Protein AF-A0A914E331-F1 (afdb_monomer)

Organism: NCBI:txid290746

Sequence (152 aa):
MHVVVIFLLVVCVSHVATQCGPNEVKIPCGSTSCEKSCKNRKIRCFDSCDLGCPCRTGFFRKGDHTTECVEDHECDGGGSGTDSPKCGPNEVWTECPGPEPICIDPNSPIEQSLEKQQSPIGCRPSRCQCKEGFVRNLDTRQCVRSGTSECL

Secondary structure (DSSP, 8-state):
-HHHHHHHHH-----------TTB--BTT--GGGS-BSS-S----------B-PBPTTEEESSTT---EEEGGGSTT---SSS-----TTEEEESS----PBP--TT----SSSTT---SSSPPPPEEEEPTTEEE-TTT--EEETTSGGG-

pLDDT: mean 71.21, std 13.93, range [38.88, 90.69]

Structure (mmCIF, N/CA/C/O backbone):
data_AF-A0A914E331-F1
#
_entry.id   AF-A0A914E331-F1
#
loop_
_atom_site.group_PDB
_atom_site.id
_atom_site.type_symbol
_atom_site.label_atom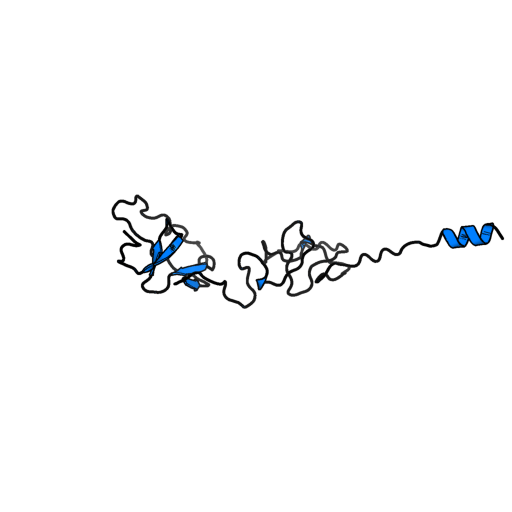_id
_atom_site.label_alt_id
_atom_site.label_comp_id
_atom_site.label_asym_id
_atom_site.label_entity_id
_atom_site.label_seq_id
_atom_site.pdbx_PDB_ins_code
_atom_site.Cartn_x
_atom_site.Cartn_y
_atom_site.Cartn_z
_atom_site.occupancy
_atom_site.B_iso_or_equiv
_atom_site.auth_seq_id
_atom_site.auth_comp_id
_atom_site.auth_asym_id
_atom_site.auth_atom_id
_atom_site.pdbx_PDB_model_num
ATOM 1 N N . MET A 1 1 ? 60.027 2.859 -27.227 1.00 52.62 1 MET A N 1
ATOM 2 C CA . MET A 1 1 ? 59.338 2.132 -26.134 1.00 52.62 1 MET A CA 1
ATOM 3 C C . MET A 1 1 ? 58.431 3.009 -25.266 1.00 52.62 1 MET A C 1
ATOM 5 O O . MET A 1 1 ? 57.465 2.477 -24.752 1.00 52.62 1 MET A O 1
ATOM 9 N N . HIS A 1 2 ? 58.642 4.327 -25.146 1.00 54.03 2 HIS A N 1
ATOM 10 C CA . HIS A 1 2 ? 57.763 5.187 -24.329 1.00 54.03 2 HIS A CA 1
ATOM 11 C C . HIS A 1 2 ? 56.366 5.449 -24.931 1.00 54.03 2 HIS A C 1
ATOM 13 O O . HIS A 1 2 ? 55.391 5.530 -24.194 1.00 54.03 2 HIS A O 1
ATOM 19 N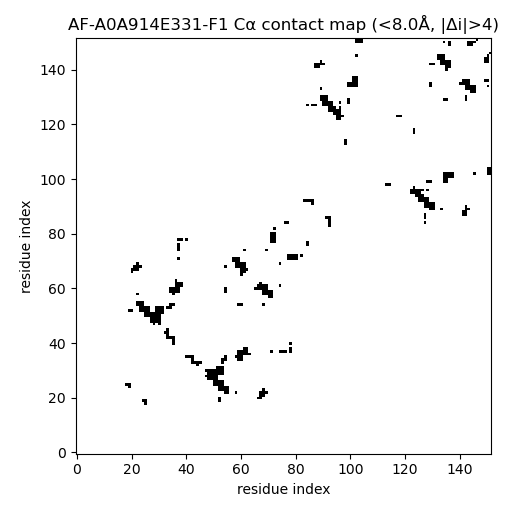 N . VAL A 1 3 ? 56.238 5.512 -26.263 1.00 53.50 3 VAL A N 1
ATOM 20 C CA . VAL A 1 3 ? 54.962 5.837 -26.944 1.00 53.50 3 VAL A CA 1
ATOM 21 C C . VAL A 1 3 ? 53.938 4.690 -26.869 1.00 53.50 3 VAL A C 1
ATOM 23 O O . VAL A 1 3 ? 52.743 4.932 -26.740 1.00 53.50 3 VAL A O 1
ATOM 26 N N . VAL A 1 4 ? 54.409 3.436 -26.872 1.00 54.81 4 VAL A N 1
ATOM 27 C CA . VAL A 1 4 ? 53.565 2.226 -26.775 1.00 54.81 4 VAL A CA 1
ATOM 28 C C . VAL A 1 4 ? 52.962 2.078 -25.373 1.00 54.81 4 VAL A C 1
ATOM 30 O O . VAL A 1 4 ? 51.810 1.682 -25.233 1.00 54.81 4 VAL A O 1
ATOM 33 N N . VAL A 1 5 ? 53.716 2.459 -24.336 1.00 54.94 5 VAL A N 1
ATOM 34 C CA . VAL A 1 5 ? 53.253 2.431 -22.939 1.00 54.94 5 VAL A CA 1
ATOM 35 C C . VAL A 1 5 ? 52.186 3.500 -22.695 1.00 54.94 5 VAL A C 1
ATOM 37 O O . VAL A 1 5 ? 51.202 3.230 -22.017 1.00 54.94 5 VAL A O 1
ATOM 40 N N . ILE A 1 6 ? 52.324 4.682 -23.306 1.00 54.47 6 ILE A N 1
ATOM 41 C CA . ILE A 1 6 ? 51.318 5.751 -23.209 1.00 54.47 6 ILE A CA 1
ATOM 42 C C . ILE A 1 6 ? 50.009 5.334 -23.896 1.00 54.47 6 ILE A C 1
ATOM 44 O O . ILE A 1 6 ? 48.941 5.546 -23.333 1.00 54.47 6 ILE A O 1
ATOM 48 N N . PHE A 1 7 ? 50.072 4.670 -25.056 1.00 52.09 7 PHE A N 1
ATOM 49 C CA . PHE A 1 7 ? 48.873 4.152 -25.730 1.00 52.09 7 PHE A CA 1
ATOM 50 C C . PHE A 1 7 ? 48.151 3.064 -24.920 1.00 52.09 7 PHE A C 1
ATOM 52 O O . PHE A 1 7 ? 46.925 3.033 -24.911 1.00 52.09 7 PHE A O 1
ATOM 59 N N . LEU A 1 8 ? 48.883 2.215 -24.190 1.00 53.12 8 LEU A N 1
ATOM 60 C CA . LEU A 1 8 ? 48.293 1.191 -23.315 1.00 53.12 8 LEU A CA 1
ATOM 61 C C . LEU A 1 8 ? 47.640 1.769 -22.048 1.00 53.12 8 LEU A C 1
ATOM 63 O O . LEU A 1 8 ? 46.726 1.151 -21.510 1.00 53.12 8 LEU A O 1
ATOM 67 N N . LEU A 1 9 ? 48.054 2.955 -21.593 1.00 53.62 9 LEU A N 1
ATOM 68 C CA . LEU A 1 9 ? 47.457 3.629 -20.432 1.00 53.62 9 LEU A CA 1
ATOM 69 C C . LEU A 1 9 ? 46.177 4.418 -20.769 1.00 53.62 9 LEU A C 1
ATOM 71 O O . LEU A 1 9 ? 45.423 4.760 -19.862 1.00 53.62 9 LEU A O 1
ATOM 75 N N . VAL A 1 10 ? 45.903 4.695 -22.051 1.00 57.03 10 VAL A N 1
ATOM 76 C CA . VAL A 1 10 ? 44.772 5.543 -22.487 1.00 57.03 10 VAL A CA 1
ATOM 77 C C . VAL A 1 10 ? 43.526 4.737 -22.899 1.00 57.03 10 VAL A C 1
ATOM 79 O O . VAL A 1 10 ? 42.452 5.311 -23.051 1.00 57.03 10 VAL A O 1
ATOM 82 N N . VAL A 1 11 ? 43.598 3.403 -23.004 1.00 55.56 11 VAL A N 1
ATOM 83 C CA . VAL A 1 11 ? 42.446 2.559 -23.410 1.00 55.56 11 VAL A CA 1
ATOM 84 C C . VAL A 1 11 ? 41.851 1.758 -22.244 1.00 55.56 11 VAL A C 1
ATOM 86 O O . VAL A 1 11 ? 41.272 0.695 -22.433 1.00 55.56 11 VAL A O 1
ATOM 89 N N . CYS A 1 12 ? 41.906 2.290 -21.023 1.00 54.97 12 CYS A N 1
ATOM 90 C CA . CYS A 1 12 ? 40.926 1.932 -19.993 1.00 54.97 12 CYS A CA 1
ATOM 91 C C . CYS A 1 12 ? 39.726 2.876 -20.117 1.00 54.97 12 CYS A C 1
ATOM 93 O O . CYS A 1 12 ? 39.386 3.606 -19.189 1.00 54.97 12 CYS A O 1
ATOM 95 N N . VAL A 1 13 ? 39.088 2.889 -21.292 1.00 56.56 13 VAL A N 1
ATOM 96 C CA . VAL A 1 13 ? 37.724 3.405 -21.393 1.00 56.56 13 VAL A CA 1
ATOM 97 C C . VAL A 1 13 ? 36.880 2.379 -20.660 1.00 56.56 13 VAL A C 1
ATOM 99 O O . VAL A 1 13 ? 36.486 1.360 -21.226 1.00 56.56 13 VAL A O 1
ATOM 102 N N . SER A 1 14 ? 36.698 2.604 -19.361 1.00 51.81 14 SER A N 1
ATOM 103 C CA . SER A 1 14 ? 35.733 1.900 -18.539 1.00 51.81 14 SER A CA 1
ATOM 104 C C . SER A 1 14 ? 34.410 1.963 -19.285 1.00 51.81 14 SER A C 1
ATOM 106 O O . SER A 1 14 ? 33.728 2.987 -19.269 1.00 51.81 14 SER A O 1
ATOM 108 N N . HIS A 1 15 ? 34.050 0.885 -19.981 1.00 50.19 15 HIS A N 1
ATOM 109 C CA . HIS A 1 15 ? 32.664 0.635 -20.316 1.00 50.19 15 HIS A CA 1
ATOM 110 C C . HIS A 1 15 ? 31.979 0.497 -18.963 1.00 50.19 15 HIS A C 1
ATOM 112 O O . HIS A 1 15 ? 31.926 -0.586 -18.382 1.00 50.19 15 HIS A O 1
ATOM 118 N N . VAL A 1 16 ? 31.514 1.625 -18.422 1.00 52.75 16 VAL A N 1
ATOM 119 C CA . VAL A 1 16 ? 30.540 1.653 -17.345 1.00 52.75 16 VAL A CA 1
ATOM 120 C C . VAL A 1 16 ? 29.289 1.078 -17.986 1.00 52.75 16 VAL A C 1
ATOM 122 O O . VAL A 1 16 ? 28.418 1.792 -18.474 1.00 52.75 16 VAL A O 1
ATOM 125 N N . ALA A 1 17 ? 29.238 -0.249 -18.091 1.00 54.38 17 ALA A N 1
ATOM 126 C CA . ALA A 1 17 ? 27.989 -0.939 -18.269 1.00 54.38 17 ALA A CA 1
ATOM 127 C C . ALA A 1 17 ? 27.172 -0.492 -17.064 1.00 54.38 17 ALA A C 1
ATOM 129 O O . ALA A 1 17 ? 27.472 -0.889 -15.942 1.00 54.38 17 ALA A O 1
ATOM 130 N N . THR A 1 18 ? 26.235 0.433 -17.286 1.00 61.84 18 THR A N 1
ATOM 131 C CA . THR A 1 18 ? 25.239 0.832 -16.297 1.00 61.84 18 THR A CA 1
ATOM 132 C C . THR A 1 18 ? 24.512 -0.450 -15.929 1.00 61.84 18 THR A C 1
ATOM 134 O O . THR A 1 18 ? 23.655 -0.916 -16.683 1.00 61.84 18 THR A O 1
ATOM 137 N N . GLN A 1 19 ? 25.001 -1.113 -14.887 1.00 76.56 19 GLN A N 1
ATOM 138 C CA . GLN A 1 19 ? 24.410 -2.313 -14.337 1.00 76.56 19 GLN A CA 1
ATOM 139 C C . GLN A 1 19 ? 23.260 -1.816 -13.482 1.00 76.56 19 GLN A C 1
ATOM 141 O O . GLN A 1 19 ? 23.452 -0.958 -12.619 1.00 76.56 19 GLN A O 1
ATOM 146 N N . CYS A 1 20 ? 22.062 -2.287 -13.802 1.00 85.38 20 CYS A N 1
ATOM 147 C CA . CYS A 1 20 ? 20.900 -1.984 -12.993 1.00 85.38 20 CYS A CA 1
ATOM 148 C C . CYS A 1 20 ? 21.038 -2.639 -11.617 1.00 85.38 20 CYS A C 1
ATOM 150 O O . CYS A 1 20 ? 21.796 -3.601 -11.447 1.00 85.38 20 CYS A O 1
ATOM 152 N N . GLY A 1 21 ? 20.322 -2.097 -10.639 1.00 86.25 21 GLY A N 1
ATOM 153 C CA . GLY A 1 21 ? 20.299 -2.630 -9.292 1.00 86.25 21 GLY A CA 1
ATOM 154 C C . GLY A 1 21 ? 19.600 -3.991 -9.199 1.00 86.25 21 GLY A C 1
ATOM 155 O O . GLY A 1 21 ? 19.072 -4.525 -10.182 1.00 86.25 21 GLY A O 1
ATOM 156 N N . PRO A 1 22 ? 19.580 -4.582 -7.996 1.00 89.12 22 PRO A N 1
ATOM 157 C CA . PRO A 1 22 ? 18.793 -5.776 -7.723 1.00 89.12 22 PRO A CA 1
ATOM 158 C C . PRO A 1 22 ? 17.331 -5.590 -8.144 1.00 89.12 22 PRO A C 1
ATOM 160 O O . PRO A 1 22 ? 16.718 -4.567 -7.851 1.00 89.12 22 PRO A O 1
ATOM 163 N N . ASN A 1 23 ? 16.770 -6.601 -8.812 1.00 87.81 23 ASN A N 1
ATOM 164 C CA . ASN A 1 23 ? 15.395 -6.602 -9.323 1.00 87.81 23 ASN A CA 1
ATOM 165 C C . ASN A 1 23 ? 15.067 -5.497 -10.347 1.00 87.81 23 ASN A C 1
ATOM 167 O O . ASN A 1 23 ? 13.890 -5.267 -10.611 1.00 87.81 23 ASN A O 1
ATOM 171 N N . GLU A 1 24 ? 16.059 -4.870 -10.978 1.00 89.69 24 GLU A N 1
ATOM 172 C CA . GLU A 1 24 ? 15.876 -3.950 -12.107 1.00 89.69 24 GLU A CA 1
ATOM 173 C C . GLU A 1 24 ? 16.332 -4.602 -13.429 1.00 89.69 24 GLU A C 1
ATOM 175 O O . GLU A 1 24 ? 17.209 -5.469 -13.444 1.00 89.69 24 GLU A O 1
ATOM 180 N N . VAL A 1 25 ? 15.748 -4.199 -14.564 1.00 87.56 25 VAL A N 1
ATOM 181 C CA . VAL A 1 25 ? 16.127 -4.713 -15.897 1.00 87.56 25 VAL A CA 1
ATOM 182 C C . VAL A 1 25 ? 16.538 -3.568 -16.796 1.00 87.56 25 VAL A C 1
ATOM 184 O O . VAL A 1 25 ? 15.776 -2.632 -16.988 1.00 87.56 25 VAL A O 1
ATOM 187 N N . LYS A 1 26 ? 17.712 -3.666 -17.422 1.00 86.69 26 LYS A N 1
ATOM 188 C CA . LYS A 1 26 ? 18.140 -2.680 -18.414 1.00 86.69 26 LYS A CA 1
ATOM 189 C C . LYS A 1 26 ? 17.326 -2.852 -19.688 1.00 86.69 26 LYS A C 1
ATOM 191 O O . LYS A 1 26 ? 17.527 -3.832 -20.406 1.00 86.69 26 LYS A O 1
ATOM 196 N N . ILE A 1 27 ? 16.452 -1.898 -19.993 1.00 80.19 27 ILE A N 1
ATOM 197 C CA . ILE A 1 27 ? 15.675 -1.911 -21.235 1.00 80.19 27 ILE A CA 1
ATOM 198 C C . ILE A 1 27 ? 15.782 -0.558 -21.961 1.00 80.19 27 ILE A C 1
ATOM 200 O O . ILE A 1 27 ? 15.865 0.485 -21.310 1.00 80.19 27 ILE A O 1
ATOM 204 N N . PRO A 1 28 ? 15.813 -0.552 -23.309 1.00 72.75 28 PRO A N 1
ATOM 205 C CA . PRO A 1 28 ? 16.011 0.662 -24.108 1.00 72.75 28 PRO A CA 1
ATOM 206 C C . PRO A 1 28 ? 14.844 1.656 -24.041 1.00 72.75 28 PRO A C 1
ATOM 208 O O . PRO A 1 28 ? 15.069 2.841 -24.246 1.00 72.75 28 PRO A O 1
ATOM 211 N N . CYS A 1 29 ? 13.635 1.185 -23.722 1.00 73.94 29 CYS A N 1
ATOM 212 C CA . CYS A 1 29 ? 12.460 2.011 -23.435 1.00 73.94 29 CYS A CA 1
ATOM 213 C C . CYS A 1 29 ? 11.934 1.661 -22.038 1.00 73.94 29 CYS A C 1
ATOM 215 O O . CYS A 1 29 ? 10.930 0.966 -21.892 1.00 73.94 29 CYS A O 1
ATOM 217 N N . GLY A 1 30 ? 12.680 2.054 -21.012 1.00 63.47 30 GLY A N 1
ATOM 218 C CA . GLY A 1 30 ? 12.447 1.690 -19.617 1.00 63.47 30 GLY A CA 1
ATOM 219 C C . GLY A 1 30 ? 12.434 2.894 -18.710 1.00 63.47 30 GLY A C 1
ATOM 220 O O . GLY A 1 30 ? 13.139 2.899 -17.705 1.00 63.47 30 GLY A O 1
ATOM 221 N N . SER A 1 31 ? 11.681 3.930 -19.066 1.00 65.44 31 SER A N 1
ATOM 222 C CA . SER A 1 31 ? 11.564 5.096 -18.200 1.00 65.44 31 SER A CA 1
ATOM 223 C C . SER A 1 31 ? 11.000 4.659 -16.842 1.00 65.44 31 SER A C 1
ATOM 225 O O . SER A 1 31 ? 9.945 4.025 -16.762 1.00 65.44 31 SER A O 1
ATOM 227 N N . THR A 1 32 ? 11.686 5.030 -15.760 1.00 62.28 32 THR A N 1
ATOM 228 C CA . THR A 1 32 ? 11.216 4.854 -14.371 1.00 62.28 32 THR A CA 1
ATOM 229 C C . THR A 1 32 ? 9.861 5.527 -14.143 1.00 62.28 32 THR A C 1
ATOM 231 O O . THR A 1 32 ? 9.062 5.094 -13.324 1.00 62.28 32 THR A O 1
ATOM 234 N N . SER A 1 33 ? 9.527 6.524 -14.965 1.00 67.25 33 SER A N 1
ATOM 235 C CA . SER A 1 33 ? 8.214 7.177 -15.040 1.00 67.25 33 SER A CA 1
ATOM 236 C C . SER A 1 33 ? 7.041 6.213 -15.271 1.00 67.25 33 SER A C 1
ATOM 238 O O . SER A 1 33 ? 5.899 6.558 -14.974 1.00 67.25 33 SER A O 1
ATOM 240 N N . CYS A 1 34 ? 7.321 5.023 -15.804 1.00 72.38 34 CYS A N 1
ATOM 241 C CA . CYS A 1 34 ? 6.340 4.000 -16.142 1.00 72.38 34 CYS A CA 1
ATOM 242 C C . CYS A 1 34 ? 6.316 2.797 -15.202 1.00 72.38 34 CYS A C 1
ATOM 244 O O . CYS A 1 34 ? 5.476 1.905 -15.356 1.00 72.38 34 CYS A O 1
ATOM 246 N N . GLU A 1 35 ? 7.229 2.738 -14.238 1.00 79.81 35 GLU A N 1
ATOM 247 C CA . GLU A 1 35 ? 7.292 1.616 -13.316 1.00 79.81 35 GLU A CA 1
ATOM 248 C C . GLU A 1 35 ? 6.310 1.806 -12.156 1.00 79.81 35 GLU A C 1
ATOM 250 O O . GLU A 1 35 ? 6.043 2.917 -11.703 1.00 79.81 35 GLU A O 1
ATOM 255 N N . LYS A 1 36 ? 5.760 0.705 -11.648 1.00 82.19 36 LYS A N 1
ATOM 256 C CA . LYS A 1 36 ? 4.856 0.748 -10.497 1.00 82.19 36 LYS A CA 1
ATOM 257 C C . LYS A 1 36 ? 5.667 0.970 -9.217 1.00 82.19 36 LYS A C 1
ATOM 259 O O . LYS A 1 36 ? 6.733 0.381 -9.044 1.00 82.19 36 LYS A O 1
ATOM 264 N N . SER A 1 37 ? 5.130 1.743 -8.278 1.00 84.19 37 SER A N 1
ATOM 265 C CA . SER A 1 37 ? 5.738 1.968 -6.958 1.00 84.19 37 SER A CA 1
ATOM 266 C C . SER A 1 37 ? 4.829 1.489 -5.827 1.00 84.19 37 SER A C 1
ATOM 268 O O . SER A 1 37 ? 3.644 1.224 -6.055 1.00 84.19 37 SER A O 1
ATOM 270 N N . CYS A 1 38 ? 5.355 1.370 -4.601 1.00 81.06 38 CYS A N 1
ATOM 271 C CA . CYS A 1 38 ? 4.561 1.122 -3.381 1.00 81.06 38 CYS A CA 1
ATOM 272 C C . CYS A 1 38 ? 3.439 2.142 -3.192 1.00 81.06 38 CYS A C 1
ATOM 274 O O . CYS A 1 38 ? 2.360 1.783 -2.735 1.00 81.06 38 CYS A O 1
ATOM 276 N N . LYS A 1 39 ? 3.650 3.389 -3.622 1.00 80.12 39 LYS A N 1
ATOM 277 C CA . LYS A 1 39 ? 2.644 4.453 -3.532 1.00 80.12 39 LYS A CA 1
ATOM 278 C C . LYS A 1 39 ? 1.652 4.447 -4.693 1.00 80.12 39 LYS A C 1
ATOM 280 O O . LYS A 1 39 ? 0.520 4.890 -4.522 1.00 80.12 39 LYS A O 1
ATOM 285 N N . ASN A 1 40 ? 2.064 3.985 -5.876 1.00 77.06 40 ASN A N 1
ATOM 286 C CA . ASN A 1 40 ? 1.224 4.008 -7.066 1.00 77.06 40 ASN A CA 1
ATOM 287 C C . ASN A 1 40 ? 1.376 2.745 -7.928 1.00 77.06 40 ASN A C 1
ATOM 289 O O . ASN A 1 40 ? 2.317 2.582 -8.705 1.00 77.06 40 ASN A O 1
ATOM 293 N N . ARG A 1 41 ? 0.376 1.866 -7.824 1.00 75.94 41 ARG A N 1
ATOM 294 C CA . ARG A 1 41 ? 0.286 0.592 -8.555 1.00 75.94 41 ARG A CA 1
ATOM 295 C C . ARG A 1 41 ? -0.322 0.719 -9.948 1.00 75.94 41 ARG A C 1
ATOM 297 O O . ARG A 1 41 ? -0.184 -0.191 -10.768 1.00 75.94 41 ARG A O 1
ATOM 304 N N . LYS A 1 42 ? -1.029 1.822 -10.202 1.00 72.00 42 LYS A N 1
ATOM 305 C CA . LYS A 1 42 ? -1.784 2.080 -11.430 1.00 72.00 42 LYS A CA 1
ATOM 306 C C . LYS A 1 42 ? -1.264 3.363 -12.068 1.00 72.00 42 LYS A C 1
ATOM 308 O O . LYS A 1 42 ? -1.885 4.418 -11.980 1.00 72.00 42 LYS A O 1
ATOM 313 N N . ILE A 1 43 ? -0.110 3.252 -12.714 1.00 69.81 43 ILE A N 1
ATOM 314 C CA . ILE A 1 43 ? 0.461 4.333 -13.512 1.00 69.81 43 ILE A CA 1
ATOM 315 C C . ILE A 1 43 ? -0.123 4.301 -14.919 1.00 69.81 43 ILE A C 1
ATOM 317 O O . ILE A 1 43 ? -0.209 3.252 -15.559 1.00 69.81 43 ILE A O 1
ATOM 321 N N . ARG A 1 44 ? -0.534 5.479 -15.391 1.00 70.56 44 ARG A N 1
ATOM 322 C CA . ARG A 1 44 ? -0.821 5.700 -16.801 1.00 70.56 44 ARG A CA 1
ATOM 323 C C . ARG A 1 44 ? 0.463 6.193 -17.447 1.00 70.56 44 ARG A C 1
ATOM 325 O O . ARG A 1 44 ? 0.909 7.300 -17.170 1.00 70.56 44 ARG A O 1
ATOM 332 N N . CYS A 1 45 ? 1.040 5.340 -18.273 1.00 69.00 45 CYS A N 1
ATOM 333 C CA . CYS A 1 45 ? 2.205 5.674 -19.066 1.00 69.00 45 CYS A CA 1
ATOM 334 C C . CYS A 1 45 ? 1.823 6.552 -20.248 1.00 69.00 45 CYS A C 1
ATOM 336 O O . CYS A 1 45 ? 0.869 6.247 -20.964 1.00 69.00 45 CYS A O 1
ATOM 338 N N . PHE A 1 46 ? 2.592 7.613 -20.449 1.00 68.06 46 PHE A N 1
ATOM 339 C CA . PHE A 1 46 ? 2.719 8.255 -21.751 1.00 68.06 46 PHE A CA 1
ATOM 340 C C . PHE A 1 46 ? 3.948 7.655 -22.437 1.00 68.06 46 PHE A C 1
ATOM 342 O O . PHE A 1 46 ? 4.842 7.180 -21.740 1.00 68.06 46 PHE A O 1
ATOM 349 N N . ASP A 1 47 ? 3.984 7.641 -23.770 1.00 64.69 47 ASP A N 1
ATOM 350 C CA . ASP A 1 47 ? 5.077 7.046 -24.549 1.00 64.69 47 ASP A CA 1
ATOM 351 C C . ASP A 1 47 ? 6.384 7.849 -24.388 1.00 64.69 47 ASP A C 1
ATOM 353 O O . ASP A 1 47 ? 6.802 8.597 -25.270 1.00 64.69 47 ASP A O 1
ATOM 357 N N . SER A 1 48 ? 7.032 7.721 -23.231 1.00 65.25 48 SER A N 1
ATOM 358 C CA . SER A 1 48 ? 8.408 8.136 -22.985 1.00 65.25 48 SER A CA 1
ATOM 359 C C . SER A 1 48 ? 9.296 6.907 -23.157 1.00 65.25 48 SER A C 1
ATOM 361 O O . SER A 1 48 ? 9.176 5.940 -22.402 1.00 65.25 48 SER A O 1
ATOM 363 N N . CYS A 1 49 ? 10.157 6.918 -24.173 1.00 72.62 49 CYS A N 1
ATOM 364 C CA . CYS A 1 49 ? 11.168 5.883 -24.368 1.00 72.62 49 CYS A CA 1
ATOM 365 C C . CYS A 1 49 ? 12.532 6.458 -23.994 1.00 72.62 49 CYS A C 1
ATOM 367 O O . CYS A 1 49 ? 13.239 7.008 -24.837 1.00 72.62 49 CYS A O 1
ATOM 369 N N . ASP A 1 50 ? 12.888 6.308 -22.721 1.00 77.94 50 ASP A N 1
ATOM 370 C CA . ASP A 1 50 ? 14.232 6.584 -22.234 1.00 77.94 50 ASP A CA 1
ATOM 371 C C . ASP A 1 50 ? 14.930 5.276 -21.862 1.00 77.94 50 ASP A C 1
ATOM 373 O O . ASP A 1 50 ? 14.312 4.330 -21.360 1.00 77.94 50 ASP A O 1
ATOM 377 N N . LEU A 1 51 ? 16.244 5.232 -22.077 1.00 78.81 51 LEU A N 1
ATOM 378 C CA . LEU A 1 51 ? 17.071 4.144 -21.573 1.00 78.81 51 LEU A CA 1
ATOM 379 C C . LEU A 1 51 ? 17.034 4.175 -20.041 1.00 78.81 51 LEU A C 1
ATOM 381 O O . LEU A 1 51 ? 17.413 5.177 -19.434 1.00 78.81 51 LEU A O 1
ATOM 385 N N . GLY A 1 52 ? 16.634 3.070 -19.417 1.00 82.88 52 GLY A N 1
ATOM 386 C CA . GLY A 1 52 ? 16.496 3.026 -17.966 1.00 82.88 52 GLY A CA 1
ATOM 387 C C . GLY A 1 52 ? 16.597 1.632 -17.362 1.00 82.88 52 GLY A C 1
ATOM 388 O O . GLY A 1 52 ? 16.769 0.625 -18.056 1.00 82.88 52 GLY A O 1
ATOM 389 N N . CYS A 1 53 ? 16.512 1.619 -16.035 1.00 87.50 53 CYS A N 1
ATOM 390 C CA . CYS A 1 53 ? 16.552 0.442 -15.174 1.00 87.50 53 CYS A CA 1
ATOM 391 C C . CYS A 1 53 ? 15.252 0.360 -14.356 1.00 87.50 53 CYS A C 1
ATOM 393 O O . CYS A 1 53 ? 15.283 0.585 -13.148 1.00 87.50 53 CYS A O 1
ATOM 395 N N . PRO A 1 54 ? 14.090 0.114 -14.982 1.00 86.56 54 PRO A N 1
ATOM 396 C CA . PRO A 1 54 ? 12.856 -0.063 -14.235 1.00 86.56 54 PRO A CA 1
ATOM 397 C C . PRO A 1 54 ? 12.899 -1.360 -13.426 1.00 86.56 54 PRO A C 1
ATOM 399 O O . PRO A 1 54 ? 13.588 -2.321 -13.800 1.00 86.56 54 PRO A O 1
ATOM 402 N N . CYS A 1 55 ? 12.104 -1.420 -12.358 1.00 88.12 55 CYS A N 1
ATOM 403 C CA . CYS A 1 55 ? 11.854 -2.674 -11.655 1.00 88.12 55 CYS A CA 1
ATOM 404 C C . CYS A 1 55 ? 11.348 -3.751 -12.630 1.00 88.12 55 CYS A C 1
ATOM 406 O O . CYS A 1 55 ? 10.482 -3.509 -13.477 1.00 88.12 55 CYS A O 1
ATOM 408 N N . ARG A 1 56 ? 11.884 -4.968 -12.503 1.00 85.69 56 ARG A N 1
ATOM 409 C CA . ARG A 1 56 ? 11.450 -6.131 -13.280 1.00 85.69 56 ARG A CA 1
ATOM 410 C C . ARG A 1 56 ? 9.983 -6.443 -12.996 1.00 85.69 56 ARG A C 1
ATOM 412 O O . ARG A 1 56 ? 9.452 -6.117 -11.936 1.00 85.69 56 ARG A O 1
ATOM 419 N N . THR A 1 57 ? 9.325 -7.121 -13.931 1.00 82.50 57 THR A N 1
ATOM 420 C CA . THR A 1 57 ? 7.923 -7.525 -13.776 1.00 82.50 57 THR A CA 1
ATOM 421 C C . THR A 1 57 ? 7.687 -8.238 -12.438 1.00 82.50 57 THR A C 1
ATOM 423 O O . THR A 1 57 ? 8.416 -9.164 -12.096 1.00 82.50 57 THR A O 1
ATOM 426 N N . GLY A 1 58 ? 6.665 -7.798 -11.696 1.00 77.69 58 GLY A N 1
ATOM 427 C CA . GLY A 1 58 ? 6.315 -8.324 -10.368 1.00 77.69 58 GLY A CA 1
ATOM 428 C C . GLY A 1 58 ? 6.947 -7.575 -9.190 1.00 77.69 58 GLY A C 1
ATOM 429 O O . GLY A 1 58 ? 6.513 -7.776 -8.062 1.00 77.69 58 GLY A O 1
ATOM 430 N N . PHE A 1 59 ? 7.908 -6.683 -9.448 1.00 86.25 59 PHE A N 1
ATOM 431 C CA . PHE A 1 59 ? 8.556 -5.853 -8.435 1.00 86.25 59 PHE A CA 1
ATOM 432 C C . PHE A 1 59 ? 8.092 -4.403 -8.530 1.00 86.25 59 PHE A C 1
ATOM 434 O O . PHE A 1 59 ? 7.665 -3.924 -9.585 1.00 86.25 59 PHE A O 1
ATOM 441 N N . PHE A 1 60 ? 8.195 -3.703 -7.409 1.00 87.81 60 PHE A N 1
ATOM 442 C CA . PHE A 1 60 ? 7.702 -2.350 -7.244 1.00 87.81 60 PHE A CA 1
ATOM 443 C C . PHE A 1 60 ? 8.760 -1.477 -6.599 1.00 87.81 60 PHE A C 1
ATOM 445 O O . PHE A 1 60 ? 9.420 -1.887 -5.644 1.00 87.81 60 PHE A O 1
ATOM 452 N N . ARG A 1 61 ? 8.889 -0.239 -7.076 1.00 89.44 61 ARG A N 1
ATOM 453 C CA . ARG A 1 61 ? 9.818 0.704 -6.460 1.00 89.44 61 ARG A CA 1
ATOM 454 C C . ARG A 1 61 ? 9.314 1.090 -5.071 1.00 89.44 61 ARG A C 1
ATOM 456 O O . ARG A 1 61 ? 8.164 1.518 -4.928 1.00 89.44 61 ARG A O 1
ATOM 463 N N . LYS A 1 62 ? 10.166 0.949 -4.054 1.00 84.19 62 LYS A N 1
ATOM 464 C CA . LYS A 1 62 ? 9.780 1.160 -2.652 1.00 84.19 62 LYS A CA 1
ATOM 465 C C . LYS A 1 62 ? 9.284 2.580 -2.369 1.00 84.19 62 LYS A C 1
ATOM 467 O O . LYS A 1 62 ? 8.293 2.778 -1.673 1.00 84.19 62 LYS A O 1
ATOM 472 N N . GLY A 1 63 ? 9.917 3.577 -2.977 1.00 78.88 63 GLY A N 1
ATOM 473 C CA . GLY A 1 63 ? 9.482 4.969 -2.951 1.00 78.88 63 GLY A CA 1
ATOM 474 C C . GLY A 1 63 ? 10.069 5.782 -4.102 1.00 78.88 63 GLY A C 1
ATOM 475 O O . GLY A 1 63 ? 10.957 5.327 -4.814 1.00 78.88 63 GLY A O 1
ATOM 476 N N . ASP A 1 64 ? 9.595 7.015 -4.269 1.00 69.88 64 ASP A N 1
ATOM 477 C CA . ASP A 1 64 ? 9.893 7.856 -5.445 1.00 69.88 64 ASP A CA 1
ATOM 478 C C . ASP A 1 64 ? 11.391 8.196 -5.621 1.00 69.88 64 ASP A C 1
ATOM 480 O O . ASP A 1 64 ? 11.817 8.611 -6.696 1.00 69.88 64 ASP A O 1
ATOM 484 N N . HIS A 1 65 ? 12.207 7.990 -4.581 1.00 69.00 65 HIS A N 1
ATOM 485 C CA . HIS A 1 65 ? 13.652 8.251 -4.580 1.00 69.00 65 HIS A CA 1
ATOM 486 C C . HIS A 1 65 ? 14.493 7.047 -4.130 1.00 69.00 65 HIS A C 1
ATOM 488 O O . HIS A 1 65 ? 15.654 7.207 -3.760 1.00 69.00 65 HIS A O 1
ATOM 494 N N . THR A 1 66 ? 13.922 5.840 -4.126 1.00 76.62 66 THR A N 1
ATOM 495 C CA . THR A 1 66 ? 14.656 4.622 -3.755 1.00 76.62 66 THR A CA 1
ATOM 496 C C . THR A 1 66 ? 15.162 3.901 -4.995 1.00 76.62 66 THR A C 1
ATOM 498 O O . THR A 1 66 ? 14.483 3.869 -6.017 1.00 76.62 66 THR A O 1
ATOM 501 N N . THR A 1 67 ? 16.307 3.234 -4.889 1.00 80.75 67 THR A N 1
ATOM 502 C CA . THR A 1 67 ? 16.782 2.251 -5.882 1.00 80.75 67 THR A CA 1
ATOM 503 C C . THR A 1 67 ? 16.286 0.833 -5.585 1.00 80.75 67 THR A C 1
ATOM 505 O O . THR A 1 67 ? 16.619 -0.110 -6.291 1.00 80.75 67 THR A O 1
ATOM 508 N N . GLU A 1 68 ? 15.512 0.670 -4.511 1.00 88.88 68 GLU A N 1
ATOM 509 C CA . GLU A 1 68 ? 15.029 -0.620 -4.033 1.00 88.88 68 GLU A CA 1
ATOM 510 C C . GLU A 1 68 ? 13.744 -1.019 -4.772 1.00 88.88 68 GLU A C 1
ATOM 512 O O . GLU A 1 68 ? 12.722 -0.326 -4.692 1.00 88.88 68 GLU A O 1
ATOM 517 N N . CYS A 1 69 ? 13.817 -2.142 -5.486 1.00 88.31 69 CYS A N 1
ATOM 518 C CA . CYS A 1 69 ? 12.688 -2.824 -6.101 1.00 88.31 69 CYS A CA 1
ATOM 519 C C . CYS A 1 69 ? 12.328 -4.035 -5.241 1.00 88.31 69 CYS A C 1
ATOM 521 O O . CYS A 1 69 ? 13.114 -4.981 -5.129 1.00 88.31 69 CYS A O 1
ATOM 523 N N . VAL A 1 70 ? 11.139 -3.987 -4.655 1.00 87.38 70 VAL A N 1
ATOM 524 C CA . VAL A 1 70 ? 10.655 -4.954 -3.669 1.00 87.38 70 VAL A CA 1
ATOM 525 C C . VAL A 1 70 ? 9.454 -5.721 -4.208 1.00 87.38 70 VAL A C 1
ATOM 527 O O . VAL A 1 70 ? 8.786 -5.269 -5.145 1.00 87.38 70 VAL A O 1
ATOM 530 N N . GLU A 1 71 ? 9.181 -6.889 -3.646 1.00 82.94 71 GLU A N 1
ATOM 531 C CA . GLU A 1 71 ? 7.944 -7.606 -3.933 1.00 82.94 71 GLU A CA 1
ATOM 532 C C . GLU A 1 71 ? 6.737 -6.852 -3.358 1.00 82.94 71 GLU A C 1
ATOM 534 O O . GLU A 1 71 ? 6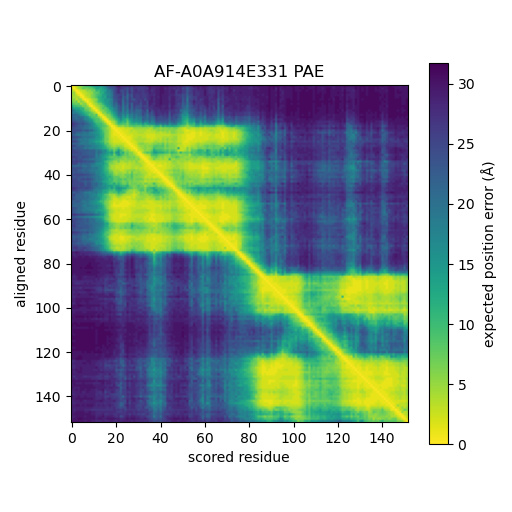.864 -5.994 -2.483 1.00 82.94 71 GLU A O 1
ATOM 539 N N . ASP A 1 72 ? 5.533 -7.145 -3.855 1.00 75.12 72 ASP A N 1
ATOM 540 C CA . ASP A 1 72 ? 4.332 -6.423 -3.418 1.00 75.12 72 ASP A CA 1
ATOM 541 C C . ASP A 1 72 ? 4.138 -6.457 -1.892 1.00 75.12 72 ASP A C 1
ATOM 543 O O . ASP A 1 72 ? 3.789 -5.440 -1.288 1.00 75.12 72 ASP A O 1
ATOM 547 N N . HIS A 1 73 ? 4.424 -7.609 -1.281 1.00 66.56 73 HIS A N 1
ATOM 548 C CA . HIS A 1 73 ? 4.250 -7.866 0.145 1.00 66.56 73 HIS A CA 1
ATOM 549 C C . HIS A 1 73 ? 5.245 -7.102 1.040 1.00 66.56 73 HIS A C 1
ATOM 551 O O . HIS A 1 73 ? 5.001 -6.945 2.235 1.00 66.56 73 HIS A O 1
ATOM 557 N N . GLU A 1 74 ? 6.351 -6.620 0.470 1.00 76.19 74 GLU A N 1
ATOM 558 C CA . GLU A 1 74 ? 7.401 -5.852 1.154 1.00 76.19 74 GLU A CA 1
ATOM 559 C C . GLU A 1 74 ? 7.139 -4.338 1.116 1.00 76.19 74 GLU A C 1
ATOM 561 O O . GLU A 1 74 ? 7.869 -3.550 1.719 1.00 76.19 74 GLU A O 1
ATOM 566 N N . CYS A 1 75 ? 6.096 -3.900 0.410 1.00 76.00 75 CYS A N 1
ATOM 567 C CA . CYS A 1 75 ? 5.640 -2.523 0.492 1.00 76.00 75 CYS A CA 1
ATOM 568 C C . CYS A 1 75 ? 4.920 -2.292 1.826 1.00 76.00 75 CYS A C 1
ATOM 570 O O . CYS A 1 75 ? 3.811 -2.793 2.037 1.00 76.00 75 CYS A O 1
ATOM 572 N N . ASP A 1 76 ? 5.531 -1.487 2.699 1.00 65.19 76 ASP A N 1
ATOM 573 C CA . ASP A 1 76 ? 4.929 -0.996 3.942 1.00 65.19 76 ASP A CA 1
ATOM 574 C C . ASP A 1 76 ? 3.580 -0.313 3.636 1.00 65.19 76 ASP A C 1
ATOM 576 O O . ASP A 1 76 ? 3.533 0.838 3.199 1.00 65.19 76 ASP A O 1
ATOM 580 N N . GLY A 1 77 ? 2.468 -1.036 3.823 1.00 54.28 77 GLY A N 1
ATOM 581 C CA . GLY A 1 77 ? 1.112 -0.507 3.627 1.00 54.28 77 GLY A CA 1
ATOM 582 C C . GLY A 1 77 ? 0.277 -1.084 2.477 1.00 54.28 77 GLY A C 1
ATOM 583 O O . GLY A 1 77 ? -0.624 -0.392 2.017 1.00 54.28 77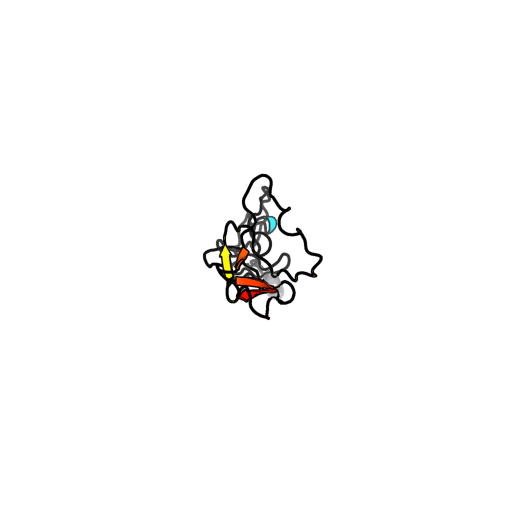 GLY A O 1
ATOM 584 N N . GLY A 1 78 ? 0.503 -2.331 2.0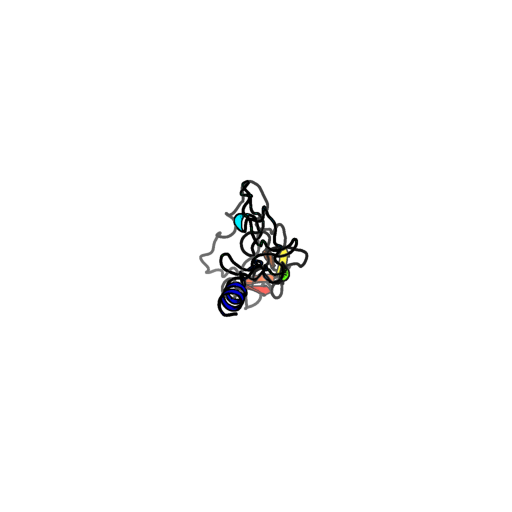48 1.00 49.72 78 GLY A N 1
ATOM 585 C CA . GLY A 1 78 ? -0.530 -3.147 1.387 1.00 49.72 78 GLY A CA 1
ATOM 586 C C . GLY A 1 78 ? -1.026 -2.601 0.043 1.00 49.72 78 GLY A C 1
ATOM 587 O O . GLY A 1 78 ? -2.093 -1.998 -0.054 1.00 49.72 78 GLY A O 1
ATOM 588 N N . GLY A 1 79 ? -0.257 -2.873 -1.010 1.00 45.59 79 GLY A N 1
ATOM 589 C CA . GLY A 1 79 ? -0.537 -2.439 -2.377 1.00 45.59 79 GLY A CA 1
ATOM 590 C C . GLY A 1 79 ? -0.877 -3.546 -3.378 1.00 45.59 79 GLY A C 1
ATOM 591 O O . GLY A 1 79 ? -0.737 -3.291 -4.564 1.00 45.59 79 GLY A O 1
ATOM 592 N N . SER A 1 80 ? -1.364 -4.703 -2.930 1.00 54.66 80 SER A N 1
ATOM 593 C CA . SER A 1 80 ? -2.041 -5.763 -3.702 1.00 54.66 80 SER A CA 1
ATOM 594 C C . SER A 1 80 ? -1.243 -6.571 -4.745 1.00 54.66 80 SER A C 1
ATOM 596 O O . SER A 1 80 ? -1.096 -6.209 -5.915 1.00 54.66 80 SER A O 1
ATOM 598 N N . GLY A 1 81 ? -0.925 -7.789 -4.311 1.00 43.84 81 GLY A N 1
ATOM 599 C CA . GLY A 1 81 ? -0.525 -8.950 -5.084 1.00 43.84 81 GLY A CA 1
ATOM 600 C C . GLY A 1 81 ? -0.616 -10.197 -4.202 1.00 43.84 81 GLY A C 1
ATOM 601 O O . GLY A 1 81 ? 0.381 -10.667 -3.676 1.00 43.84 81 GLY A O 1
ATOM 602 N N . THR A 1 82 ? -1.833 -10.723 -4.049 1.00 38.88 82 THR A N 1
ATOM 603 C CA . THR A 1 82 ? -2.191 -12.077 -3.558 1.00 38.88 82 THR A CA 1
ATOM 604 C C . THR A 1 82 ? -2.125 -12.441 -2.071 1.00 38.88 82 THR A C 1
ATOM 606 O O . THR A 1 82 ? -2.700 -13.470 -1.731 1.00 38.88 82 THR A O 1
ATOM 609 N N . ASP A 1 83 ? -1.630 -11.588 -1.175 1.00 44.31 83 ASP A N 1
ATOM 610 C CA . ASP A 1 83 ? -1.841 -11.780 0.268 1.00 44.31 83 ASP A CA 1
ATOM 611 C C . ASP A 1 83 ? -2.743 -10.674 0.820 1.00 44.31 83 ASP A C 1
ATOM 613 O O . ASP A 1 83 ? -2.440 -9.485 0.704 1.00 44.31 83 ASP A O 1
ATOM 617 N N . SER A 1 84 ? -3.880 -11.050 1.411 1.00 45.31 84 SER A N 1
ATOM 618 C CA . SER A 1 84 ? -4.708 -10.120 2.182 1.00 45.31 84 SER A CA 1
ATOM 619 C C . SER A 1 84 ? -3.814 -9.349 3.165 1.00 45.31 84 SER A C 1
ATOM 621 O O . SER A 1 84 ? -3.088 -9.990 3.930 1.00 45.31 84 SER A O 1
ATOM 623 N N . PRO A 1 85 ? -3.848 -8.003 3.188 1.00 55.78 85 PRO A N 1
ATOM 624 C CA . PRO A 1 85 ? -3.150 -7.206 4.189 1.00 55.78 85 PRO A CA 1
ATOM 625 C C . PRO A 1 85 ? -3.397 -7.781 5.580 1.00 55.78 85 PRO A C 1
ATOM 627 O O . PRO A 1 85 ? -4.538 -8.106 5.919 1.00 55.78 85 PRO A O 1
ATOM 630 N N . LYS A 1 86 ? -2.331 -7.948 6.375 1.00 67.62 86 LYS A N 1
ATOM 631 C CA . LYS A 1 86 ? -2.445 -8.435 7.754 1.00 67.62 86 LYS A CA 1
ATOM 632 C C . LYS A 1 86 ? -3.297 -7.447 8.545 1.00 67.62 86 LYS A C 1
ATOM 634 O O . LYS A 1 86 ? -2.804 -6.417 8.994 1.00 67.62 86 LYS A O 1
ATOM 639 N N . CYS A 1 87 ? -4.578 -7.756 8.679 1.00 79.50 87 CYS A N 1
ATOM 640 C CA . CYS A 1 87 ? -5.483 -6.986 9.508 1.00 79.50 87 CYS A CA 1
ATOM 641 C C . CYS A 1 87 ? -5.168 -7.199 10.990 1.00 79.50 87 CYS A C 1
ATOM 643 O O . CYS A 1 87 ? -4.600 -8.226 11.379 1.00 79.50 87 CYS A O 1
ATOM 645 N N . GLY A 1 88 ? -5.523 -6.214 11.812 1.00 80.06 88 GLY A N 1
ATOM 646 C CA . GLY A 1 88 ? -5.338 -6.288 13.252 1.00 80.06 88 GLY A CA 1
ATOM 647 C C . GLY A 1 88 ? -6.211 -7.367 13.907 1.00 80.06 88 GLY A C 1
ATOM 648 O O . GLY A 1 88 ? -7.021 -8.037 13.255 1.00 80.06 88 GLY A O 1
ATOM 649 N N . PRO A 1 89 ? -6.076 -7.557 15.229 1.00 85.75 89 PRO A N 1
ATOM 650 C CA . PRO A 1 89 ? -6.977 -8.419 15.981 1.00 85.75 89 PRO A CA 1
ATOM 651 C C . PRO A 1 89 ? -8.441 -8.046 15.720 1.00 85.75 89 PRO A C 1
ATOM 653 O O . PRO A 1 89 ? -8.809 -6.875 15.738 1.00 85.75 89 PRO A O 1
ATOM 656 N N . ASN A 1 90 ? -9.273 -9.063 15.491 1.00 87.94 90 ASN A N 1
ATOM 657 C CA . ASN A 1 90 ? -10.707 -8.921 15.213 1.00 87.94 90 ASN A CA 1
ATOM 658 C C . ASN A 1 90 ? -11.057 -8.118 13.955 1.00 87.94 90 ASN A C 1
ATOM 660 O O . ASN A 1 90 ? -12.181 -7.639 13.827 1.00 87.94 90 ASN A O 1
ATOM 664 N N . GLU A 1 91 ? -10.137 -8.041 12.999 1.00 89.31 91 GLU A N 1
ATOM 665 C CA . GLU A 1 91 ? -10.375 -7.428 11.699 1.00 89.31 91 GLU A CA 1
ATOM 666 C C . GLU A 1 91 ? -10.313 -8.453 10.555 1.00 89.31 91 GLU A C 1
ATOM 668 O O . GLU A 1 91 ? -9.710 -9.525 10.673 1.00 89.31 91 GLU A O 1
ATOM 673 N N . VAL A 1 92 ? -10.961 -8.127 9.439 1.00 88.00 92 VAL A N 1
ATOM 674 C CA . VAL A 1 92 ? -10.979 -8.895 8.192 1.00 88.00 92 VAL A CA 1
ATOM 675 C C . VAL A 1 92 ? -10.788 -7.962 6.998 1.00 88.00 92 VAL A C 1
ATOM 677 O O . VAL A 1 92 ? -11.399 -6.895 6.920 1.00 88.00 92 VAL A O 1
ATOM 680 N N . TRP A 1 93 ? -9.923 -8.348 6.060 1.00 84.19 93 TRP A N 1
ATOM 681 C CA . TRP A 1 93 ? -9.714 -7.577 4.837 1.00 84.19 93 TRP A CA 1
ATOM 682 C C . TRP A 1 93 ? -10.955 -7.661 3.954 1.00 84.19 93 TRP A C 1
ATOM 684 O O . TRP A 1 93 ? -11.434 -8.755 3.663 1.00 84.19 93 TRP A O 1
ATOM 694 N N . THR A 1 94 ? -11.472 -6.510 3.532 1.00 76.75 94 THR A N 1
ATOM 695 C CA . THR A 1 94 ? -12.688 -6.427 2.721 1.00 76.75 94 THR A CA 1
ATOM 696 C C . THR A 1 94 ? -12.424 -5.578 1.486 1.00 76.75 94 THR A C 1
ATOM 698 O O . THR A 1 94 ? -12.013 -4.424 1.603 1.00 76.75 94 THR A O 1
ATOM 701 N N . GLU A 1 95 ? -12.662 -6.140 0.298 1.00 77.00 95 GLU A N 1
ATOM 702 C CA . GLU A 1 95 ? -12.420 -5.465 -0.987 1.00 77.00 95 GLU A CA 1
ATOM 703 C C . GLU A 1 95 ? -13.442 -4.360 -1.292 1.00 77.00 95 GLU A C 1
ATOM 705 O O . GLU A 1 95 ? -13.089 -3.317 -1.831 1.00 77.00 95 GLU A O 1
ATOM 710 N N . CYS A 1 96 ? -14.697 -4.564 -0.890 1.00 75.75 96 CYS A N 1
ATOM 711 C CA . CYS A 1 96 ? -15.783 -3.590 -0.998 1.00 75.75 96 CYS A CA 1
ATOM 712 C C . CYS A 1 96 ? -16.435 -3.401 0.384 1.00 75.75 96 CYS A C 1
ATOM 714 O O . CYS A 1 96 ? -17.506 -3.951 0.640 1.00 75.75 96 CYS A O 1
ATOM 716 N N . PRO A 1 97 ? -15.778 -2.682 1.309 1.00 76.12 97 PRO A N 1
ATOM 717 C CA . PRO A 1 97 ? -16.237 -2.554 2.684 1.00 76.12 97 PRO A CA 1
ATOM 718 C C . PRO A 1 97 ? -17.519 -1.725 2.781 1.00 76.12 97 PRO A C 1
ATOM 720 O O . PRO A 1 97 ? -17.616 -0.629 2.217 1.00 76.12 97 PRO A O 1
ATOM 723 N N . GLY A 1 98 ? -18.477 -2.233 3.556 1.00 78.12 98 GLY A N 1
ATOM 724 C CA . GLY A 1 98 ? -19.688 -1.507 3.936 1.00 78.12 98 GLY A CA 1
ATOM 725 C C . GLY A 1 98 ? -19.437 -0.415 4.990 1.00 78.12 98 GLY A C 1
ATOM 726 O O . GLY A 1 98 ? -18.284 -0.109 5.334 1.00 78.12 98 GLY A O 1
ATOM 727 N N . PRO A 1 99 ? -20.504 0.186 5.542 1.00 76.56 99 PRO A N 1
ATOM 728 C CA . PRO A 1 99 ? -20.391 0.932 6.791 1.00 76.56 99 PRO A CA 1
ATOM 729 C C . PRO A 1 99 ? -19.841 0.017 7.896 1.00 76.56 99 PRO A C 1
ATOM 731 O O . PRO A 1 99 ? -20.069 -1.190 7.890 1.00 76.56 99 PRO A O 1
ATOM 734 N N . GLU A 1 100 ? -19.074 0.583 8.823 1.00 77.25 100 GLU A N 1
ATOM 735 C CA . GLU A 1 100 ? -18.495 -0.151 9.951 1.00 77.25 100 GLU A CA 1
ATOM 736 C C . GLU A 1 100 ? -18.957 0.508 11.254 1.00 77.25 100 GLU A C 1
ATOM 738 O O . GLU A 1 100 ? -18.845 1.733 11.365 1.00 77.25 100 GLU A O 1
ATOM 743 N N . PRO A 1 101 ? -19.468 -0.269 12.224 1.00 78.00 101 PRO A N 1
ATOM 744 C CA . PRO A 1 101 ? -19.908 0.271 13.500 1.00 78.00 101 PRO A CA 1
ATOM 745 C C . PRO A 1 101 ? -18.709 0.734 14.338 1.00 78.00 101 PRO A C 1
ATOM 747 O O . PRO A 1 101 ? -17.699 0.036 14.466 1.00 78.00 101 PRO A O 1
ATOM 750 N N . ILE A 1 102 ? -18.839 1.920 14.923 1.00 83.00 102 ILE A N 1
ATOM 751 C CA . ILE A 1 102 ? -17.877 2.504 15.863 1.00 83.00 102 ILE A CA 1
ATOM 752 C C . ILE A 1 102 ? -18.403 2.373 17.292 1.00 83.00 102 ILE A C 1
ATOM 754 O O . ILE A 1 102 ? -19.603 2.190 17.496 1.00 83.00 102 ILE A O 1
ATOM 758 N N . CYS A 1 103 ? -17.518 2.489 18.278 1.00 81.25 103 CYS A N 1
ATOM 759 C CA . CYS A 1 103 ? -17.950 2.744 19.646 1.00 81.25 103 CYS A CA 1
ATOM 760 C C . CYS A 1 103 ? -18.688 4.079 19.700 1.00 81.25 103 CYS A C 1
ATOM 762 O O . CYS A 1 103 ? -18.142 5.110 19.307 1.00 81.25 103 CYS A O 1
ATOM 764 N N . ILE A 1 104 ? -19.943 4.032 20.139 1.00 70.88 104 ILE A N 1
ATOM 765 C CA . ILE A 1 104 ? -20.768 5.216 20.344 1.00 70.88 104 ILE A CA 1
ATOM 766 C C . ILE A 1 104 ? -20.748 5.479 21.842 1.00 70.88 104 ILE A C 1
ATOM 768 O O . ILE A 1 104 ? -21.481 4.836 22.592 1.00 70.88 104 ILE A O 1
ATOM 772 N N . ASP A 1 105 ? -19.904 6.413 22.273 1.00 64.88 105 ASP A N 1
ATOM 773 C CA . ASP A 1 105 ? -20.124 7.046 23.570 1.00 64.88 105 ASP A CA 1
ATOM 774 C C . ASP A 1 105 ? -21.410 7.886 23.441 1.00 64.88 105 ASP A C 1
ATOM 776 O O . ASP A 1 105 ? -21.502 8.711 22.523 1.00 64.88 105 ASP A O 1
ATOM 780 N N . PRO A 1 106 ? -22.422 7.684 24.307 1.00 57.88 106 PRO A N 1
ATOM 781 C CA . PRO A 1 106 ? -23.659 8.465 24.292 1.00 57.88 106 PRO A CA 1
ATOM 782 C C . PRO A 1 106 ? -23.443 9.982 24.455 1.00 57.88 106 PRO A C 1
ATOM 784 O O . PRO A 1 106 ? -24.363 10.751 24.185 1.00 57.88 106 PRO A O 1
ATOM 787 N N . ASN A 1 107 ? -22.250 10.422 24.866 1.00 55.69 107 ASN A N 1
ATOM 788 C CA . ASN A 1 107 ? -21.848 11.825 24.974 1.00 55.69 107 ASN A CA 1
ATOM 789 C C . ASN A 1 107 ? -20.938 12.297 23.826 1.00 55.69 107 ASN A C 1
ATOM 791 O O . ASN A 1 107 ? -20.532 13.463 23.810 1.00 55.69 107 ASN A O 1
ATOM 795 N N . SER A 1 108 ? -20.599 11.427 22.870 1.00 55.84 108 SER A N 1
ATOM 796 C CA . SER A 1 108 ? -19.689 11.771 21.782 1.00 55.84 108 SER A CA 1
ATOM 797 C C . SER A 1 108 ? -20.401 12.593 20.702 1.00 55.84 108 SER A C 1
ATOM 799 O O . SER A 1 108 ? -21.409 12.150 20.151 1.00 55.84 108 SER A O 1
ATOM 801 N N . PRO A 1 109 ? -19.867 13.767 20.316 1.00 54.19 109 PRO A N 1
ATOM 802 C CA . PRO A 1 109 ? -20.434 14.602 19.256 1.00 54.19 109 PRO A CA 1
ATOM 803 C C . PRO A 1 109 ? -20.257 14.014 17.843 1.00 54.19 109 PRO A C 1
ATOM 805 O O . PRO A 1 109 ? -20.562 14.687 16.858 1.00 54.19 109 PRO A O 1
ATOM 808 N N . ILE A 1 110 ? -19.757 12.779 17.711 1.00 53.66 110 ILE A N 1
ATOM 809 C CA . ILE A 1 110 ? -19.489 12.108 16.432 1.00 53.66 110 ILE A CA 1
ATOM 810 C C . ILE A 1 110 ? -20.776 11.449 15.906 1.00 53.66 110 ILE A C 1
ATOM 812 O O . ILE A 1 110 ? -20.824 10.268 15.570 1.00 53.66 110 ILE A O 1
ATOM 816 N N . GLU A 1 111 ? -21.837 12.238 15.783 1.00 47.94 111 GLU A N 1
ATOM 817 C CA . GLU A 1 111 ? -22.886 11.939 14.816 1.00 47.94 111 GLU A CA 1
ATOM 818 C C . GLU A 1 111 ? -22.289 12.165 13.409 1.00 47.94 111 GLU A C 1
ATOM 820 O O . GLU A 1 111 ? -21.925 13.274 13.019 1.00 47.94 111 GLU A O 1
ATOM 825 N N . GLN A 1 112 ? -22.188 11.076 12.640 1.00 49.09 112 GLN A N 1
ATOM 826 C CA . GLN A 1 112 ? -22.241 11.072 11.168 1.00 49.09 112 GLN A CA 1
ATOM 827 C C . GLN A 1 112 ? -21.020 11.552 10.349 1.00 49.09 112 GLN A C 1
ATOM 829 O O . GLN A 1 112 ? -21.188 12.199 9.314 1.00 49.09 112 GLN A O 1
ATOM 834 N N . SER A 1 113 ? -19.781 11.171 10.682 1.00 47.41 113 SER A N 1
ATOM 835 C CA . SER A 1 113 ? -18.626 11.463 9.794 1.00 47.41 113 SER A CA 1
ATOM 836 C C . SER A 1 113 ? -18.140 10.312 8.897 1.00 47.41 113 SER A C 1
ATOM 838 O O . SER A 1 113 ? -17.271 10.536 8.057 1.00 47.41 113 SER A O 1
ATOM 840 N N . LEU A 1 114 ? -18.725 9.108 8.959 1.00 52.16 114 LEU A N 1
ATOM 841 C CA . LEU A 1 114 ? -18.325 8.000 8.065 1.00 52.16 114 LEU A CA 1
ATOM 842 C C . LEU A 1 114 ? -19.325 7.670 6.949 1.00 52.16 114 LEU A C 1
ATOM 844 O O . LEU A 1 114 ? -18.941 6.997 5.988 1.00 52.16 114 LEU A O 1
ATOM 848 N N . GLU A 1 115 ? -20.558 8.173 7.014 1.00 49.91 115 GLU A N 1
ATOM 849 C CA . GLU A 1 115 ? -21.612 7.826 6.050 1.00 49.91 115 GLU A CA 1
ATOM 850 C C . GLU A 1 115 ? -21.576 8.677 4.769 1.00 49.91 115 GLU A C 1
ATOM 852 O O . GLU A 1 115 ? -21.994 8.224 3.709 1.00 49.91 115 GLU A O 1
ATOM 857 N N . LYS A 1 116 ? -20.974 9.876 4.795 1.00 46.88 116 LYS A N 1
ATOM 858 C CA . LYS A 1 116 ? -21.025 10.811 3.654 1.00 46.88 116 LYS A CA 1
ATOM 859 C C . LYS A 1 116 ? -19.861 10.728 2.659 1.00 46.88 116 LYS A C 1
ATOM 861 O O . LYS A 1 116 ? -19.609 11.678 1.923 1.00 46.88 116 LYS A O 1
ATOM 866 N N . GLN A 1 117 ? -19.170 9.593 2.590 1.00 51.53 117 GLN A N 1
ATOM 867 C CA . GLN A 1 117 ? -18.321 9.257 1.438 1.00 51.53 117 GLN A CA 1
ATOM 868 C C . GLN A 1 117 ? -19.016 8.199 0.582 1.00 51.53 117 GLN A C 1
ATOM 870 O O . GLN A 1 117 ? -18.485 7.118 0.328 1.00 51.53 117 GLN A O 1
ATOM 875 N N . GLN A 1 118 ? -20.233 8.516 0.141 1.00 52.38 118 GLN A N 1
ATOM 876 C CA . GLN A 1 118 ? -20.842 7.811 -0.974 1.00 52.38 118 GLN A CA 1
ATOM 877 C C . GLN A 1 118 ? -20.022 8.176 -2.217 1.00 52.38 118 GLN A C 1
ATOM 879 O O . GLN A 1 118 ? -20.124 9.290 -2.730 1.00 52.38 118 GLN A O 1
ATOM 884 N N . SER A 1 119 ? -19.156 7.267 -2.671 1.00 54.03 119 SER A N 1
ATOM 885 C CA . SER A 1 119 ? -18.571 7.405 -4.002 1.00 54.03 119 SER A CA 1
ATOM 886 C C . SER A 1 119 ? -19.729 7.299 -5.002 1.00 54.03 119 SER A C 1
ATOM 888 O O . SER A 1 119 ? -20.453 6.302 -4.959 1.00 54.03 119 SER A O 1
ATOM 890 N N . PRO A 1 120 ? -19.961 8.299 -5.873 1.00 54.47 120 PRO A N 1
ATOM 891 C CA . PRO A 1 120 ? -21.132 8.310 -6.748 1.00 54.47 120 PRO A CA 1
ATOM 892 C C . PRO A 1 120 ? -21.157 7.129 -7.728 1.00 54.47 120 PRO A C 1
ATOM 894 O O . PRO A 1 120 ? -22.201 6.827 -8.296 1.00 54.47 120 PRO A O 1
ATOM 897 N N . ILE A 1 121 ? -20.012 6.471 -7.946 1.00 54.84 121 ILE A N 1
ATOM 898 C CA . ILE A 1 121 ? -19.845 5.349 -8.868 1.00 54.84 121 ILE A CA 1
ATOM 899 C C . ILE A 1 121 ? -18.722 4.447 -8.316 1.00 54.84 121 ILE A C 1
ATOM 901 O O . ILE A 1 121 ? -17.551 4.643 -8.633 1.00 54.84 121 ILE A O 1
ATOM 905 N N . GLY A 1 122 ? -19.050 3.486 -7.446 1.00 58.25 122 GLY A N 1
ATOM 906 C CA . GLY A 1 122 ? -18.120 2.422 -7.030 1.00 58.25 122 GLY A CA 1
ATOM 907 C C . GLY A 1 122 ? -18.069 2.126 -5.527 1.00 58.25 122 GLY A C 1
ATOM 908 O O . GLY A 1 122 ? -18.521 2.915 -4.701 1.00 58.25 122 GLY A O 1
ATOM 909 N N . CYS A 1 123 ? -17.508 0.961 -5.183 1.00 63.78 123 CYS A N 1
ATOM 910 C CA . CYS A 1 123 ? -17.234 0.559 -3.801 1.00 63.78 123 CYS A CA 1
ATOM 911 C C . CYS A 1 123 ? -16.299 1.552 -3.089 1.00 63.78 123 CYS A C 1
ATOM 913 O O . CYS A 1 123 ? -15.465 2.203 -3.724 1.00 63.78 123 CYS A O 1
ATOM 915 N N . ARG A 1 124 ? -16.377 1.610 -1.751 1.00 67.94 124 ARG A N 1
ATOM 916 C CA . ARG A 1 124 ? -15.318 2.229 -0.934 1.00 67.94 124 ARG A CA 1
ATOM 917 C C . ARG A 1 124 ? -13.987 1.492 -1.175 1.00 67.94 124 ARG A C 1
ATOM 919 O O . ARG A 1 124 ? -14.027 0.302 -1.481 1.00 67.94 124 ARG A O 1
ATOM 926 N N . PRO A 1 125 ? -12.825 2.157 -1.027 1.00 68.06 125 PRO A N 1
ATOM 927 C CA . PRO A 1 125 ? -11.533 1.484 -1.130 1.00 68.06 125 PRO A CA 1
ATOM 928 C C . PRO A 1 125 ? -11.432 0.293 -0.173 1.00 68.06 125 PRO A C 1
ATOM 930 O O . PRO A 1 125 ? -11.909 0.383 0.963 1.00 68.06 125 PRO A O 1
ATOM 933 N N . SER A 1 126 ? -10.786 -0.783 -0.626 1.00 70.56 126 SER A N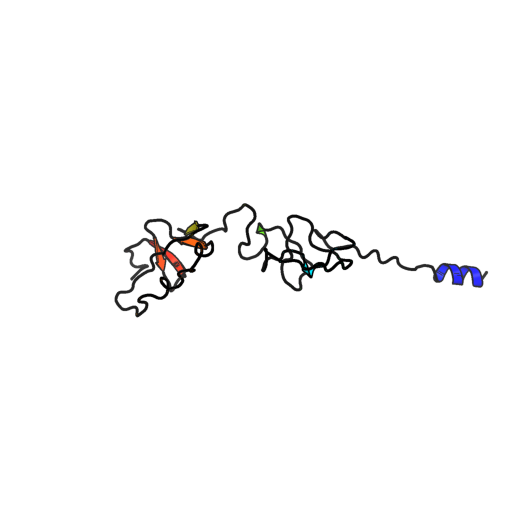 1
ATOM 934 C CA . SER A 1 126 ? -10.520 -1.977 0.175 1.00 70.56 126 SER A CA 1
ATOM 935 C C . SER A 1 126 ? -9.818 -1.619 1.487 1.00 70.56 126 SER A C 1
ATOM 937 O O . SER A 1 126 ? -8.881 -0.817 1.492 1.00 70.56 126 SER A O 1
ATOM 939 N N . ARG A 1 127 ? -10.272 -2.192 2.607 1.00 76.19 127 ARG A N 1
ATOM 940 C CA . ARG A 1 127 ? -9.701 -1.947 3.944 1.00 76.19 127 ARG A CA 1
ATOM 941 C C . ARG A 1 127 ? -9.995 -3.100 4.903 1.00 76.19 127 ARG A C 1
ATOM 943 O O . ARG A 1 127 ? -1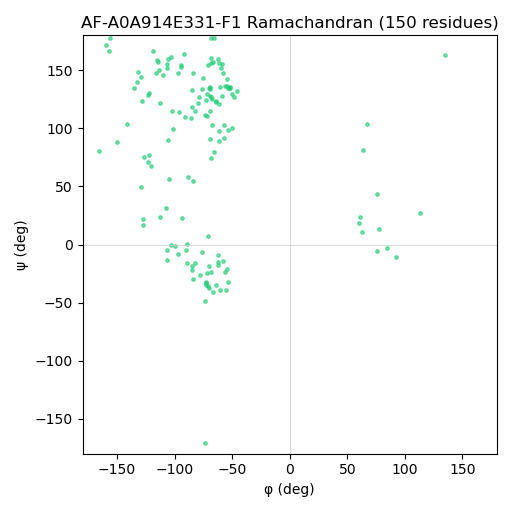0.884 -3.909 4.648 1.00 76.19 127 ARG A O 1
ATOM 950 N N . CYS A 1 128 ? -9.308 -3.129 6.041 1.00 84.62 128 CYS A N 1
ATOM 951 C CA . CYS A 1 128 ? -9.672 -3.991 7.166 1.00 84.62 128 CYS A CA 1
ATOM 952 C C . CYS A 1 128 ? -10.953 -3.479 7.853 1.00 84.62 128 CYS A C 1
ATOM 954 O O . CYS A 1 128 ? -11.049 -2.294 8.180 1.00 84.62 128 CYS A O 1
ATOM 956 N N . GLN A 1 129 ? -11.932 -4.363 8.055 1.00 87.12 129 GLN A N 1
ATOM 957 C CA . GLN A 1 129 ? -13.167 -4.107 8.803 1.00 87.12 129 GLN A CA 1
ATOM 958 C C . GLN A 1 129 ? -13.239 -4.981 10.050 1.00 87.12 129 GLN A C 1
ATOM 960 O O . GLN A 1 129 ? -12.768 -6.115 10.028 1.00 87.12 129 GLN A O 1
ATOM 965 N N . CYS A 1 130 ? -13.850 -4.484 11.122 1.00 88.12 130 CYS A N 1
ATOM 966 C CA . CYS A 1 130 ? -14.162 -5.287 12.292 1.00 88.12 130 CYS A CA 1
ATOM 967 C C . CYS A 1 130 ? -15.015 -6.495 11.893 1.00 88.12 130 CYS A C 1
ATOM 969 O O . CYS A 1 130 ? -15.951 -6.386 11.099 1.00 88.12 130 CYS A O 1
ATOM 971 N N . LYS A 1 131 ? -14.679 -7.657 12.453 1.00 90.69 131 LYS A N 1
ATOM 972 C CA . LYS A 1 131 ? -15.492 -8.868 12.333 1.00 90.69 131 LYS A CA 1
ATOM 973 C C . LYS A 1 131 ? -16.861 -8.644 12.976 1.00 90.69 131 LYS A C 1
ATOM 975 O O . LYS A 1 131 ? -17.027 -7.791 13.845 1.00 90.69 131 LYS A O 1
ATOM 980 N N . GLU A 1 132 ? -17.827 -9.465 12.589 1.00 88.56 132 GLU A N 1
ATOM 981 C CA . GLU A 1 132 ? -19.150 -9.474 13.209 1.00 88.56 132 GLU A CA 1
ATOM 982 C C . GLU A 1 132 ? -19.054 -9.620 14.741 1.00 88.56 132 GLU A C 1
ATOM 984 O O . GLU A 1 132 ? -18.264 -10.415 15.257 1.00 88.56 132 GLU A O 1
ATOM 989 N N . GLY A 1 133 ? -19.828 -8.812 15.474 1.00 86.44 133 GLY A N 1
ATOM 990 C CA . GLY A 1 133 ? -19.786 -8.738 16.941 1.00 86.44 133 GLY A CA 1
ATOM 991 C C . GLY A 1 133 ? -18.705 -7.814 17.523 1.00 86.44 133 GLY A C 1
ATOM 992 O O . GLY A 1 133 ? -18.667 -7.624 18.743 1.00 86.44 133 GLY A O 1
ATOM 993 N N . PHE A 1 134 ? -17.864 -7.207 16.680 1.00 89.56 134 PHE A N 1
ATOM 994 C CA . PHE A 1 134 ? -16.863 -6.217 17.072 1.00 89.56 134 PHE A CA 1
ATOM 995 C C . PHE A 1 134 ? -17.183 -4.835 16.497 1.00 89.56 134 PHE A C 1
ATOM 997 O O . PHE A 1 134 ? -17.776 -4.705 15.428 1.00 89.56 134 PHE A O 1
ATOM 1004 N N . VAL A 1 135 ? -16.765 -3.799 17.216 1.00 88.69 135 VAL A N 1
ATOM 1005 C CA . VAL A 1 135 ? -16.957 -2.388 16.863 1.00 88.69 135 VAL A CA 1
ATOM 1006 C C . VAL A 1 135 ? -15.635 -1.641 17.003 1.00 88.69 135 VAL A C 1
ATOM 1008 O O . VAL A 1 135 ? -14.783 -2.010 17.816 1.00 88.69 135 VAL A O 1
ATOM 1011 N N . ARG A 1 136 ? -15.425 -0.610 16.182 1.00 87.94 136 ARG A N 1
ATOM 1012 C CA . ARG A 1 136 ? -14.158 0.126 16.166 1.00 87.94 136 ARG A CA 1
ATOM 1013 C C . ARG A 1 136 ? -14.127 1.169 17.279 1.00 87.94 136 ARG A C 1
ATOM 1015 O O . ARG A 1 136 ? -14.870 2.148 17.227 1.00 87.94 136 ARG A O 1
ATOM 1022 N N . ASN A 1 137 ? -13.228 0.998 18.243 1.00 83.31 137 ASN A N 1
ATOM 1023 C CA . ASN A 1 137 ? -12.894 2.045 19.200 1.00 83.31 137 ASN A CA 1
ATOM 1024 C C . ASN A 1 137 ? -12.066 3.121 18.468 1.00 83.31 137 ASN A C 1
ATOM 1026 O O . ASN A 1 137 ? -11.075 2.810 17.800 1.00 83.31 137 ASN A O 1
ATOM 1030 N N . LEU A 1 138 ? -12.511 4.379 18.512 1.00 78.00 138 LEU A N 1
ATOM 1031 C CA . LEU A 1 138 ? -11.862 5.465 17.772 1.00 78.00 138 LEU A CA 1
ATOM 1032 C C . LEU A 1 138 ? -10.587 5.972 18.453 1.00 78.00 138 LEU A C 1
ATOM 1034 O O . LEU A 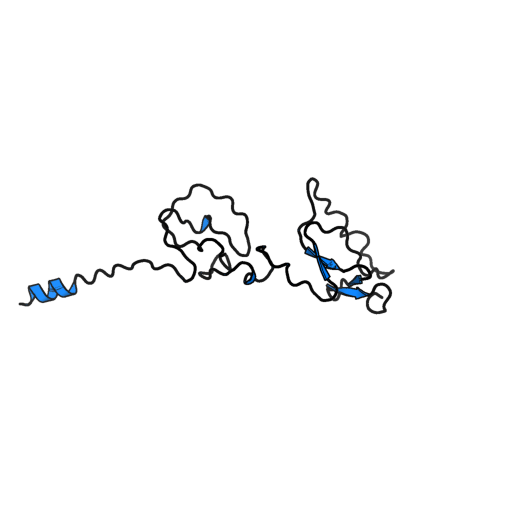1 138 ? -9.687 6.418 17.740 1.00 78.00 138 LEU A O 1
A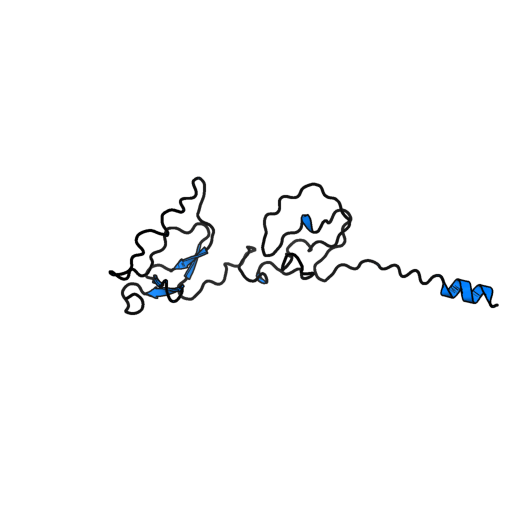TOM 1038 N N . ASP A 1 139 ? -10.481 5.828 19.773 1.00 77.25 139 ASP A N 1
ATOM 1039 C CA . ASP A 1 139 ? -9.322 6.241 20.564 1.00 77.25 139 ASP A CA 1
ATOM 1040 C C . ASP A 1 139 ? -8.141 5.293 20.349 1.00 77.25 139 ASP A C 1
ATOM 1042 O O . ASP A 1 139 ? -7.026 5.717 20.052 1.00 77.25 139 ASP A O 1
ATOM 1046 N N . THR A 1 140 ? -8.391 3.985 20.440 1.00 78.62 140 THR A N 1
ATOM 1047 C CA . THR A 1 140 ? -7.352 2.955 20.286 1.00 78.62 140 THR A CA 1
ATOM 1048 C C . THR A 1 140 ? -7.174 2.503 18.843 1.00 78.62 140 THR A C 1
ATOM 1050 O O . THR A 1 140 ? -6.174 1.866 18.514 1.00 78.62 140 THR A O 1
ATOM 1053 N N . ARG A 1 141 ? -8.144 2.814 17.971 1.00 81.06 141 ARG A N 1
ATOM 1054 C CA . ARG A 1 141 ? -8.248 2.337 16.581 1.00 81.06 141 ARG A CA 1
ATOM 1055 C C . ARG A 1 141 ? -8.421 0.816 16.452 1.00 81.06 141 ARG A C 1
ATOM 1057 O O . ARG A 1 141 ? -8.367 0.311 15.330 1.00 81.06 141 ARG A O 1
ATOM 1064 N N . GLN A 1 142 ? -8.677 0.103 17.551 1.00 87.56 142 GLN A N 1
ATOM 1065 C CA . GLN A 1 142 ? -8.830 -1.356 17.598 1.00 87.56 142 GLN A CA 1
ATOM 1066 C C . GLN A 1 142 ? -10.299 -1.797 17.498 1.00 87.56 142 GLN A C 1
ATOM 1068 O O . GLN A 1 142 ? -11.212 -1.067 17.885 1.00 87.56 142 GLN A O 1
ATOM 1073 N N . CYS A 1 143 ? -10.525 -3.018 17.006 1.00 88.38 143 CYS A N 1
ATOM 1074 C CA . CYS A 1 143 ? -11.837 -3.665 17.032 1.00 88.38 143 CYS A CA 1
ATOM 1075 C C . CYS A 1 143 ? -12.041 -4.394 18.365 1.00 88.38 143 CYS A C 1
ATOM 1077 O O . CYS A 1 143 ? -11.425 -5.435 18.626 1.00 88.38 143 CYS A O 1
ATOM 1079 N N . VAL A 1 144 ? -12.921 -3.836 19.193 1.00 90.06 144 VAL A N 1
ATOM 1080 C CA . VAL A 1 144 ? -13.277 -4.343 20.525 1.00 90.06 144 VAL A CA 1
ATOM 1081 C C . VAL A 1 144 ? -14.656 -4.989 20.489 1.00 90.06 144 VAL A C 1
ATOM 1083 O O . VAL A 1 144 ? -15.433 -4.776 19.555 1.00 90.06 144 VAL A O 1
ATOM 1086 N N . ARG A 1 145 ? -14.963 -5.843 21.465 1.00 89.12 145 ARG A N 1
ATOM 1087 C CA . ARG A 1 145 ? -16.242 -6.559 21.490 1.00 89.12 145 ARG A CA 1
ATOM 1088 C C . ARG A 1 145 ? -17.381 -5.574 21.765 1.00 89.12 145 ARG A C 1
ATOM 1090 O O . ARG A 1 145 ? -17.282 -4.731 22.648 1.00 89.12 145 ARG A O 1
ATOM 1097 N N . SER A 1 146 ? -18.473 -5.687 21.013 1.00 81.56 146 SER A N 1
ATOM 1098 C CA . SER A 1 146 ? -19.637 -4.824 21.227 1.00 81.56 146 SER A CA 1
ATOM 1099 C C . SER A 1 146 ? -20.208 -5.011 22.641 1.00 81.56 146 SER A C 1
ATOM 1101 O O . SER A 1 146 ? -20.337 -6.144 23.113 1.00 81.56 146 SER A O 1
ATOM 1103 N N . GLY A 1 147 ? -20.536 -3.905 23.316 1.00 75.44 147 GLY A N 1
ATOM 1104 C CA . GLY A 1 147 ? -21.147 -3.911 24.650 1.00 75.44 147 GLY A CA 1
ATOM 1105 C C . GLY A 1 147 ? -20.194 -4.190 25.819 1.00 75.44 147 GLY A C 1
ATOM 1106 O O . GLY A 1 147 ? -20.671 -4.471 26.918 1.00 75.44 147 GLY A O 1
ATOM 1107 N N . THR A 1 148 ? -18.872 -4.141 25.617 1.00 78.50 148 THR A N 1
ATOM 1108 C CA . THR A 1 148 ? -17.895 -4.194 26.719 1.00 78.50 148 THR A CA 1
ATOM 1109 C C . THR A 1 148 ? -17.524 -2.795 27.207 1.00 78.50 148 THR A C 1
ATOM 1111 O O . THR A 1 148 ? -17.726 -1.799 26.516 1.00 78.50 148 THR A O 1
ATOM 1114 N N . SER A 1 149 ? -16.925 -2.720 28.399 1.00 75.62 149 SER A N 1
ATOM 1115 C CA . SER A 1 149 ? -16.373 -1.479 28.961 1.00 75.62 149 SER A CA 1
ATOM 1116 C C . SER A 1 149 ? -15.229 -0.876 28.144 1.00 75.62 149 SER A C 1
ATOM 1118 O O . SER A 1 149 ? -14.797 0.227 28.431 1.00 75.62 149 SER A O 1
ATOM 1120 N N . GLU A 1 150 ? -14.717 -1.593 27.144 1.00 72.06 150 GLU A N 1
ATOM 1121 C CA . GLU A 1 150 ? -13.731 -1.082 26.182 1.00 72.06 150 GLU A CA 1
ATOM 1122 C C . GLU A 1 150 ? -14.376 -0.156 25.133 1.00 72.06 150 GLU A C 1
ATOM 1124 O O . GLU A 1 150 ? -13.683 0.412 24.288 1.00 72.06 150 GLU A O 1
ATOM 1129 N N . CYS A 1 151 ? -15.707 -0.056 25.158 1.00 67.44 151 CYS A N 1
ATOM 1130 C CA . CYS A 1 151 ? -16.540 0.687 24.223 1.00 67.44 151 CYS A CA 1
ATOM 1131 C C . CYS A 1 151 ? -17.504 1.657 24.939 1.00 67.44 151 CYS A C 1
ATOM 1133 O O . CYS A 1 151 ? -18.539 2.015 24.375 1.00 67.44 151 CYS A O 1
ATOM 1135 N N . LEU A 1 152 ? -17.172 2.030 26.183 1.00 60.97 152 LEU A N 1
ATOM 1136 C CA . LEU A 1 152 ? -17.888 2.970 27.053 1.00 60.97 152 LEU A CA 1
ATOM 1137 C C . LEU A 1 152 ? -17.001 4.161 27.414 1.00 60.97 152 LEU A C 1
ATOM 1139 O O . LEU A 1 152 ? -15.775 3.945 27.554 1.00 60.97 152 LEU A O 1
#

Foldseek 3Di:
DVVVVVVVVPPPPPPPPVDQDPQWDFDQQAPLQPAAALVGRDHDDDRRGHGDTHGHPQWHHQDPPDSDTHHQLPNPPHDDDPDQPPDDPQKDWDQQDDDAAALDDVPDPPDDPPPPPPPVDDGDHIDIGGHPQWHQYPVVRDTDGPPDPSSD

Solvent-accessible surface area (backbone atoms only — not comparable to full-atom values): 9497 Å² total; per-residue (Å²): 118,71,68,64,54,54,57,66,69,69,69,73,71,74,78,74,69,84,72,50,53,71,56,31,40,78,35,73,64,18,35,61,88,60,48,37,28,49,89,42,76,80,71,82,67,70,101,62,72,36,74,28,54,21,46,32,93,81,32,22,25,59,43,103,87,50,82,49,36,33,48,44,86,71,30,94,80,65,59,78,69,94,63,77,56,88,46,60,72,58,38,39,67,30,71,64,46,73,91,75,61,57,47,66,45,95,85,54,86,78,76,75,84,78,73,81,73,70,56,94,82,61,71,48,76,59,44,67,38,53,35,91,72,32,21,33,26,80,89,80,68,42,39,41,58,62,93,39,79,84,42,99

Mean predicted aligned error: 17.73 Å

Radius of gyration: 25.93 Å; Cα contacts (8 Å, |Δi|>4): 232; chains: 1; bounding box: 83×27×56 Å

InterPro domains:
  IPR002919 Trypsin Inhibitor-like, cysteine rich domain [PF01826] (20-75)
  IPR036084 Serine protease inhibitor-like superfamily [SSF57567] (17-76)
  IPR036084 Serine protease inhibitor-like superfamily [SSF57567] (86-146)
  IPR051368 Serine Protease Inhibitor-like TIL Domain [PTHR23259] (84-151)

Nearest PDB structures (foldseek):
  6n29-assembly2_B  TM=7.461E-01  e=1.603E-02  Homo sapiens
  7qcl-assembly1_B  TM=6.962E-01  e=5.829E-01  Homo sapiens
  7qcu-assembly1_A  TM=7.081E-01  e=1.480E+00  Homo sapiens
  7qcn-assembly1_B  TM=6.502E-01  e=3.077E+00  Homo sapiens